Protein AF-A0A411WM09-F1 (afdb_monomer_lite)

Secondary structure (DSSP, 8-state):
-PPPEEEEEEEEEE-TTSSEEEEEEEEEESSHHHHHHHHHHHHTSTT---EEEEEEEEEEGGG--TTTT--------

Foldseek 3Di:
DQDWFKKWWWKWFQAPLRDTAIDIDIDTDSDQVRVVVVVVVVVPPPPDRTHDIDTDDIDGPVPDPDCPPRPDPPNPD

pLDDT: mean 81.42, std 14.57, range [41.41, 94.19]

Radius of gyration: 13.52 Å; chains: 1; bounding box: 29×16×51 Å

Structure (mmCIF, N/CA/C/O backbone):
data_AF-A0A411WM09-F1
#
_entry.id   AF-A0A411WM09-F1
#
loop_
_atom_site.group_PDB
_atom_site.id
_atom_site.type_symbol
_atom_site.label_atom_id
_atom_site.label_alt_id
_atom_site.label_comp_id
_atom_site.label_asym_id
_atom_site.label_entity_id
_atom_site.label_seq_id
_atom_site.pdbx_PDB_ins_code
_atom_site.Cartn_x
_atom_site.Cartn_y
_atom_site.Cartn_z
_atom_site.occupancy
_atom_site.B_iso_or_equiv
_atom_site.auth_seq_id
_atom_site.auth_comp_id
_atom_site.auth_asym_id
_atom_site.auth_atom_id
_atom_site.pdbx_PDB_model_num
ATOM 1 N N . MET A 1 1 ? -13.119 -1.181 23.692 1.00 60.50 1 MET A N 1
ATOM 2 C CA . MET A 1 1 ? -12.638 -2.147 22.681 1.00 60.50 1 MET A CA 1
ATOM 3 C C . MET A 1 1 ? -12.360 -1.370 21.405 1.00 60.50 1 MET A C 1
ATOM 5 O O . MET A 1 1 ? -13.261 -0.666 20.968 1.00 60.50 1 MET A O 1
ATOM 9 N N . GLN A 1 2 ? -11.141 -1.415 20.864 1.00 67.81 2 GLN A N 1
ATOM 10 C CA . GLN A 1 2 ? -10.845 -0.821 19.552 1.00 67.81 2 GLN A CA 1
ATOM 11 C C . GLN A 1 2 ? -11.393 -1.753 18.470 1.00 67.81 2 GLN A C 1
ATOM 13 O O . GLN A 1 2 ? -11.072 -2.940 18.466 1.00 67.81 2 GLN A O 1
ATOM 18 N N . GLN A 1 3 ? -12.280 -1.240 17.618 1.00 79.25 3 GLN A N 1
ATOM 19 C CA . GLN A 1 3 ? -12.823 -2.006 16.499 1.00 79.25 3 GLN A CA 1
ATOM 20 C C . GLN A 1 3 ? -11.865 -1.875 15.317 1.00 79.25 3 GLN A C 1
ATOM 22 O O . GLN A 1 3 ? -11.549 -0.765 14.902 1.00 79.25 3 GLN A O 1
ATOM 27 N N . TYR A 1 4 ? -11.396 -3.008 14.803 1.00 88.25 4 TYR A N 1
ATOM 28 C CA . TYR A 1 4 ? -10.581 -3.057 13.595 1.00 88.25 4 TYR A CA 1
ATOM 29 C C . TYR A 1 4 ? -11.489 -3.354 12.413 1.00 88.25 4 TYR A C 1
ATOM 31 O O . TYR A 1 4 ? -12.214 -4.351 12.428 1.00 88.25 4 TYR A O 1
ATOM 39 N N . ILE A 1 5 ? -11.419 -2.521 11.381 1.00 91.44 5 ILE A N 1
ATOM 40 C CA . ILE A 1 5 ? -12.072 -2.785 10.101 1.00 91.44 5 ILE A CA 1
ATOM 41 C C . ILE A 1 5 ? -11.016 -3.047 9.032 1.00 91.44 5 ILE A C 1
ATOM 43 O O . ILE A 1 5 ? -9.841 -2.708 9.185 1.00 91.44 5 ILE A O 1
ATOM 47 N N . LYS A 1 6 ? -11.421 -3.705 7.947 1.00 92.56 6 LYS A N 1
ATOM 48 C CA . LYS A 1 6 ? -10.539 -3.936 6.802 1.00 92.56 6 LYS A CA 1
ATOM 49 C C . LYS A 1 6 ? -10.539 -2.693 5.924 1.00 92.56 6 LYS A C 1
ATOM 51 O O . LYS A 1 6 ? -11.606 -2.231 5.533 1.00 92.56 6 LYS A O 1
ATOM 56 N N . TYR A 1 7 ? -9.358 -2.212 5.577 1.00 92.25 7 TYR A N 1
ATOM 57 C CA . TYR A 1 7 ? -9.133 -1.152 4.607 1.00 92.25 7 TYR A CA 1
ATOM 58 C C . TYR A 1 7 ? -8.468 -1.723 3.361 1.00 92.25 7 TYR A C 1
ATOM 60 O O . TYR A 1 7 ? -7.629 -2.620 3.459 1.00 92.25 7 TYR A O 1
ATOM 68 N N . ILE A 1 8 ? -8.834 -1.184 2.204 1.00 92.44 8 ILE A N 1
ATOM 69 C CA . ILE A 1 8 ? -8.101 -1.319 0.952 1.00 92.44 8 ILE A CA 1
ATOM 70 C C . ILE A 1 8 ? -7.299 -0.031 0.783 1.00 92.44 8 ILE A C 1
ATOM 72 O O . ILE A 1 8 ? -7.870 1.055 0.672 1.00 92.44 8 ILE A O 1
ATOM 76 N N . VAL A 1 9 ? -5.977 -0.158 0.781 1.00 91.75 9 VAL A N 1
ATOM 77 C CA . VAL A 1 9 ? -5.052 0.931 0.475 1.00 91.75 9 VAL A CA 1
ATOM 78 C C . VAL A 1 9 ? -4.527 0.709 -0.934 1.00 91.75 9 VAL A C 1
ATOM 80 O O . VAL A 1 9 ? -3.983 -0.354 -1.228 1.00 91.75 9 VAL A O 1
ATOM 83 N N . THR A 1 10 ? -4.692 1.703 -1.798 1.00 91.12 10 THR A N 1
ATOM 84 C CA . THR A 1 10 ? -4.198 1.665 -3.174 1.00 91.12 10 THR A CA 1
ATOM 85 C C . THR A 1 10 ? -3.050 2.646 -3.322 1.00 91.12 10 THR A C 1
ATOM 87 O O . THR A 1 10 ? -3.197 3.833 -3.024 1.00 91.12 10 THR A O 1
ATOM 90 N N . TYR A 1 11 ? -1.925 2.157 -3.826 1.00 91.31 11 TYR A N 1
ATOM 91 C CA . TYR A 1 11 ? -0.790 2.962 -4.261 1.00 91.31 11 TYR A CA 1
ATOM 92 C C . TYR A 1 11 ? -0.651 2.894 -5.778 1.00 91.31 11 TYR A C 1
ATOM 94 O O . TYR A 1 11 ? -1.079 1.927 -6.393 1.00 91.31 11 TYR A O 1
ATOM 102 N N . LEU A 1 12 ? -0.016 3.895 -6.378 1.00 91.06 12 LEU A N 1
ATOM 103 C CA . LEU A 1 12 ? 0.470 3.837 -7.755 1.00 91.06 12 LEU A CA 1
ATOM 104 C C . LEU A 1 12 ? 1.993 3.751 -7.728 1.00 91.06 12 LEU A C 1
ATOM 106 O O . LEU A 1 12 ? 2.638 4.678 -7.232 1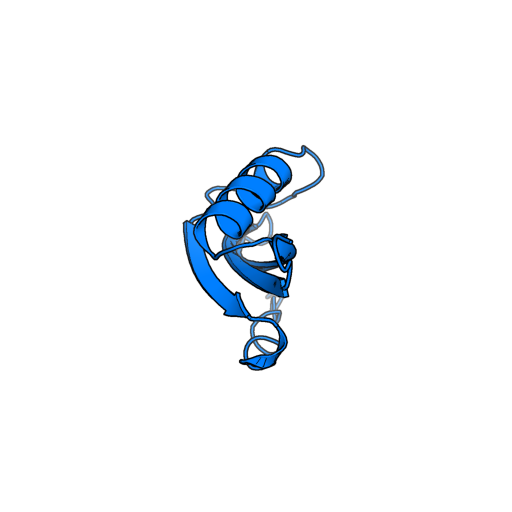.00 91.06 12 LEU A O 1
ATOM 110 N N . GLY A 1 13 ? 2.554 2.672 -8.266 1.00 90.38 13 GLY A N 1
ATOM 111 C CA . GLY A 1 13 ? 4.000 2.444 -8.337 1.00 90.38 13 GLY A CA 1
ATOM 112 C C . GLY A 1 13 ? 4.471 2.203 -9.767 1.00 90.38 13 GLY A C 1
ATOM 113 O O . GLY A 1 13 ? 3.694 1.752 -10.608 1.00 90.38 13 GLY A O 1
ATOM 114 N N . ASP A 1 14 ? 5.730 2.525 -10.034 1.00 90.06 14 ASP A N 1
ATOM 115 C CA . ASP A 1 14 ? 6.417 2.243 -11.292 1.00 90.06 14 ASP A CA 1
ATOM 116 C C . ASP A 1 14 ? 6.874 0.779 -11.299 1.00 90.06 14 ASP A C 1
ATOM 118 O O . ASP A 1 14 ? 7.596 0.352 -10.398 1.00 90.06 14 ASP A O 1
ATOM 122 N N . TYR A 1 15 ? 6.443 0.008 -12.297 1.00 87.94 15 TYR A N 1
ATOM 123 C CA . TYR A 1 15 ? 6.798 -1.406 -12.465 1.00 87.94 15 TYR A CA 1
ATOM 124 C C . TYR A 1 15 ? 7.844 -1.583 -13.576 1.00 87.94 15 TYR A C 1
ATOM 126 O O . TYR A 1 15 ? 7.931 -0.746 -14.481 1.00 87.94 15 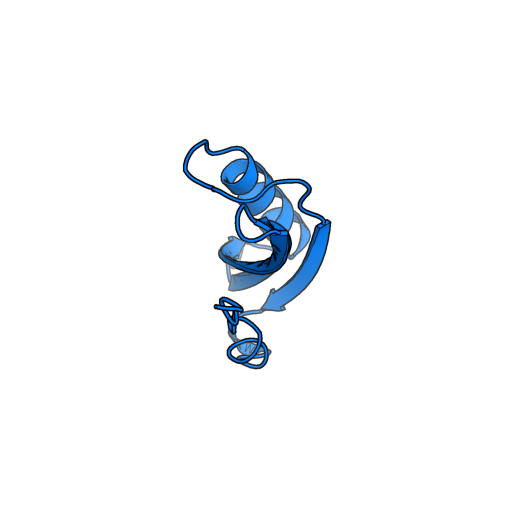TYR A O 1
ATOM 134 N N . PRO A 1 16 ? 8.601 -2.697 -13.600 1.00 87.69 16 PRO A N 1
ATOM 135 C CA . PRO A 1 16 ? 9.632 -2.935 -14.615 1.00 87.69 16 PRO A CA 1
ATOM 136 C C . PRO A 1 16 ? 9.091 -3.091 -16.041 1.00 87.69 16 PRO A C 1
ATOM 138 O O . PRO A 1 16 ? 9.867 -3.084 -16.992 1.00 87.69 16 PRO A O 1
ATOM 141 N N . CYS A 1 17 ? 7.772 -3.202 -16.223 1.00 84.81 17 CYS A N 1
ATOM 142 C CA . CYS A 1 17 ? 7.132 -3.098 -17.534 1.00 84.81 17 CYS A CA 1
ATOM 143 C C . CYS A 1 17 ? 7.195 -1.680 -18.137 1.00 84.81 17 CYS A C 1
ATOM 145 O O . CYS A 1 17 ? 6.802 -1.508 -19.284 1.00 84.81 17 CYS A O 1
ATOM 147 N N . GLY A 1 18 ? 7.667 -0.675 -17.388 1.00 84.62 18 GLY A N 1
ATOM 148 C CA . GLY A 1 18 ? 7.755 0.718 -17.836 1.00 84.62 18 GLY A CA 1
ATOM 149 C C . GLY A 1 18 ? 6.465 1.519 -17.647 1.00 84.62 18 GLY A C 1
ATOM 150 O O . GLY A 1 18 ? 6.408 2.685 -18.035 1.00 84.62 18 GLY A O 1
ATOM 151 N N . HIS A 1 19 ? 5.442 0.920 -17.035 1.00 86.25 19 HIS A N 1
ATOM 152 C CA . HIS A 1 19 ? 4.163 1.560 -16.754 1.00 86.25 19 HIS A CA 1
ATOM 153 C C . HIS A 1 19 ? 3.901 1.652 -15.252 1.00 86.25 19 HIS A C 1
ATOM 155 O O . HIS A 1 19 ? 4.418 0.876 -14.443 1.00 86.25 19 HIS A O 1
ATOM 161 N N . ARG A 1 20 ? 3.050 2.615 -14.892 1.00 86.88 20 ARG A N 1
ATOM 162 C CA . ARG A 1 20 ? 2.604 2.815 -13.520 1.00 86.88 20 ARG A CA 1
ATOM 163 C C . ARG A 1 20 ? 1.328 2.016 -13.274 1.00 86.88 20 ARG A C 1
ATOM 165 O O . ARG A 1 20 ? 0.329 2.250 -13.953 1.00 86.88 20 ARG A O 1
ATOM 172 N N . HIS A 1 21 ? 1.353 1.106 -12.304 1.00 86.31 21 HIS A N 1
ATOM 173 C CA . HIS A 1 21 ? 0.219 0.234 -11.982 1.00 86.31 21 HIS A CA 1
ATOM 174 C C . HIS A 1 21 ? -0.275 0.433 -10.548 1.00 86.31 21 HIS A C 1
ATOM 176 O O . HIS A 1 21 ? 0.497 0.845 -9.669 1.00 86.31 21 HIS A O 1
ATOM 182 N N . PRO A 1 22 ? -1.569 0.156 -10.298 1.00 88.00 22 PRO A N 1
ATOM 183 C CA . PRO A 1 22 ? -2.102 0.113 -8.949 1.00 88.00 22 PRO A CA 1
ATOM 184 C C . PRO A 1 22 ? -1.512 -1.062 -8.164 1.00 88.00 22 PRO A C 1
ATOM 186 O O . PRO A 1 22 ? -1.470 -2.196 -8.625 1.00 88.00 22 PRO A O 1
ATOM 189 N N . LEU A 1 23 ? -1.128 -0.791 -6.926 1.00 87.50 23 LEU A N 1
ATOM 190 C CA . LEU A 1 23 ? -0.771 -1.780 -5.925 1.00 87.50 23 LEU A CA 1
ATOM 191 C C . LEU A 1 23 ? -1.787 -1.685 -4.792 1.00 87.50 23 LEU A C 1
ATOM 193 O O . LEU A 1 23 ? -1.808 -0.706 -4.043 1.00 87.50 23 LEU A O 1
ATOM 197 N N . GLN A 1 24 ? -2.646 -2.695 -4.684 1.00 89.06 24 GLN A N 1
ATOM 198 C CA . GLN A 1 24 ? -3.687 -2.748 -3.665 1.00 89.06 24 GLN A CA 1
ATOM 199 C C . GLN A 1 24 ? -3.273 -3.648 -2.506 1.00 89.06 24 GLN A C 1
ATOM 201 O O . GLN A 1 24 ? -2.915 -4.809 -2.691 1.00 89.06 24 GLN A O 1
ATOM 206 N N . MET A 1 25 ? -3.384 -3.129 -1.289 1.00 89.00 25 MET A N 1
ATOM 207 C CA . MET A 1 25 ? -3.117 -3.863 -0.059 1.00 89.00 25 MET A CA 1
ATOM 208 C C . MET A 1 25 ? -4.355 -3.853 0.825 1.00 89.00 25 MET A C 1
ATOM 210 O O . MET A 1 25 ? -4.947 -2.804 1.072 1.00 89.00 25 MET A O 1
ATOM 214 N N . THR A 1 26 ? -4.745 -5.024 1.326 1.00 91.19 26 THR A N 1
ATOM 215 C CA . THR A 1 26 ? -5.813 -5.125 2.326 1.00 91.19 26 THR A CA 1
ATOM 216 C C . THR A 1 26 ? -5.204 -5.253 3.714 1.00 91.19 26 THR A C 1
ATOM 218 O O . THR A 1 26 ? -4.434 -6.178 3.963 1.00 91.19 26 THR A O 1
ATOM 221 N N . VAL A 1 27 ? -5.588 -4.371 4.634 1.00 92.88 27 VAL A N 1
ATOM 222 C CA . VAL A 1 27 ? -5.075 -4.363 6.009 1.00 92.88 27 VAL A CA 1
ATOM 223 C C . VAL A 1 27 ? -6.195 -4.153 7.021 1.00 92.88 27 VAL A C 1
ATOM 225 O O . VAL A 1 27 ? -7.139 -3.411 6.771 1.00 92.88 27 VAL A O 1
ATOM 228 N N . SER A 1 28 ? -6.101 -4.807 8.178 1.00 94.00 28 SER A N 1
ATOM 229 C CA . SER A 1 28 ? -6.983 -4.525 9.314 1.00 94.00 28 SER A CA 1
ATOM 230 C C . SER A 1 28 ? -6.407 -3.378 10.141 1.00 94.00 28 SER A C 1
ATOM 232 O O . SER A 1 28 ? -5.272 -3.483 10.620 1.00 94.00 28 SER A O 1
ATOM 234 N N . ALA A 1 29 ? -7.181 -2.314 10.334 1.00 93.56 29 ALA A N 1
ATOM 235 C CA . ALA A 1 29 ? -6.771 -1.128 11.076 1.00 93.56 29 ALA A CA 1
ATOM 236 C C . ALA A 1 29 ? -7.942 -0.479 11.828 1.00 93.56 29 ALA A C 1
ATOM 238 O O . ALA A 1 29 ? -9.105 -0.738 11.510 1.00 93.56 29 ALA A O 1
ATOM 239 N N . THR A 1 30 ? -7.642 0.331 12.843 1.00 93.38 30 THR A N 1
ATOM 240 C CA . THR A 1 30 ? -8.658 1.104 13.585 1.00 93.38 30 THR A CA 1
ATOM 241 C C . THR A 1 30 ? -9.175 2.307 12.807 1.00 93.38 30 THR A C 1
ATOM 243 O O . THR A 1 30 ? -10.312 2.728 13.004 1.00 93.38 30 THR A O 1
ATOM 246 N N . ASP A 1 31 ? -8.337 2.858 11.934 1.00 92.38 31 ASP A N 1
ATOM 247 C CA . ASP A 1 31 ? -8.603 4.041 11.126 1.00 92.38 31 ASP A CA 1
ATOM 248 C C . ASP A 1 31 ? -7.722 4.048 9.863 1.00 92.38 31 ASP A C 1
ATOM 250 O O . ASP A 1 31 ? -6.809 3.231 9.697 1.00 92.38 31 ASP A O 1
ATOM 254 N N . ALA A 1 32 ? -7.997 4.989 8.958 1.00 91.56 32 ALA A N 1
ATOM 255 C CA . ALA A 1 32 ? -7.277 5.120 7.695 1.00 91.56 32 ALA A CA 1
ATOM 256 C C . ALA A 1 32 ? -5.782 5.445 7.878 1.00 91.56 32 ALA A C 1
ATOM 258 O O . ALA A 1 32 ? -4.966 5.004 7.072 1.00 91.56 32 ALA A O 1
ATOM 259 N N . GLN A 1 33 ? -5.398 6.181 8.924 1.00 94.19 33 GLN A N 1
ATOM 260 C CA . GLN A 1 33 ? -4.001 6.546 9.162 1.00 94.19 33 GLN A CA 1
ATOM 261 C C . GLN A 1 33 ? -3.194 5.333 9.638 1.00 94.19 33 GLN A C 1
ATOM 263 O O . GLN A 1 33 ? -2.078 5.105 9.166 1.00 94.19 33 GLN A O 1
ATOM 268 N N . GLU A 1 34 ? -3.770 4.508 10.515 1.00 94.19 34 GLU A N 1
ATOM 269 C CA . GLU A 1 34 ? -3.167 3.230 10.900 1.00 94.19 34 GLU A CA 1
ATOM 270 C C . GLU A 1 34 ? -3.036 2.285 9.691 1.00 94.19 34 GLU A C 1
ATOM 272 O O . GLU A 1 34 ? -2.001 1.629 9.535 1.00 94.19 34 GLU A O 1
ATOM 277 N N . ALA A 1 35 ? -4.035 2.256 8.799 1.00 93.44 35 ALA A N 1
ATOM 278 C CA . ALA A 1 35 ? -3.972 1.478 7.563 1.00 93.44 35 ALA A CA 1
ATOM 279 C C . ALA A 1 35 ? -2.781 1.899 6.684 1.00 93.44 35 ALA A C 1
ATOM 281 O O . ALA A 1 35 ? -1.988 1.040 6.300 1.00 93.44 35 ALA A O 1
ATOM 282 N N . ILE A 1 36 ? -2.610 3.207 6.442 1.00 93.94 36 ILE A N 1
ATOM 283 C CA . ILE A 1 36 ? -1.497 3.767 5.653 1.00 93.94 36 ILE A CA 1
ATOM 284 C C . ILE A 1 36 ? -0.141 3.416 6.272 1.00 93.94 36 ILE A C 1
ATOM 286 O O . ILE A 1 36 ? 0.787 3.026 5.565 1.00 93.94 36 ILE A O 1
ATOM 290 N N . ASN A 1 37 ? -0.002 3.544 7.594 1.00 94.00 37 ASN A N 1
ATOM 291 C CA . ASN A 1 37 ? 1.262 3.250 8.269 1.00 94.00 37 ASN A CA 1
ATOM 292 C C . ASN A 1 37 ? 1.653 1.777 8.121 1.00 94.00 37 ASN A C 1
ATOM 294 O O . ASN A 1 37 ? 2.800 1.475 7.793 1.00 94.00 37 ASN A O 1
ATOM 298 N N . LYS A 1 38 ? 0.692 0.864 8.305 1.00 92.81 38 LYS A N 1
ATOM 299 C CA . LYS A 1 38 ? 0.923 -0.575 8.130 1.00 92.81 38 LYS A CA 1
ATOM 300 C C . LYS A 1 38 ? 1.313 -0.918 6.692 1.00 92.81 38 LYS A C 1
ATOM 302 O O . LYS A 1 38 ? 2.211 -1.733 6.486 1.00 92.81 38 LYS A O 1
ATOM 307 N N . THR A 1 39 ? 0.680 -0.294 5.700 1.00 92.00 39 THR A N 1
ATOM 308 C CA . THR A 1 39 ? 1.002 -0.548 4.289 1.00 92.00 39 THR A CA 1
ATOM 309 C C . THR A 1 39 ? 2.311 0.097 3.855 1.00 92.00 39 THR A C 1
ATOM 311 O O . THR A 1 39 ? 3.034 -0.507 3.075 1.00 92.00 39 THR A O 1
ATOM 314 N N . ASN A 1 40 ? 2.703 1.243 4.418 1.00 89.94 40 ASN A N 1
ATOM 315 C CA . ASN A 1 40 ? 4.035 1.815 4.194 1.00 89.94 40 ASN A CA 1
ATOM 316 C C . ASN A 1 40 ? 5.156 0.882 4.667 1.00 89.94 40 ASN A C 1
ATOM 318 O O . ASN A 1 40 ? 6.181 0.772 3.999 1.00 89.94 40 ASN A O 1
ATOM 322 N N . THR A 1 41 ? 4.973 0.175 5.786 1.00 87.44 41 THR A N 1
ATOM 323 C CA . THR A 1 41 ? 5.934 -0.858 6.203 1.00 87.44 41 THR A CA 1
ATOM 324 C C . THR A 1 41 ? 5.996 -2.003 5.189 1.00 87.44 41 THR A C 1
ATOM 326 O O . THR A 1 41 ? 7.088 -2.455 4.865 1.00 87.44 41 THR A O 1
ATOM 329 N N . ALA A 1 42 ? 4.852 -2.428 4.642 1.00 86.31 42 ALA A N 1
ATOM 330 C CA . ALA A 1 42 ? 4.795 -3.471 3.617 1.00 86.31 42 ALA A CA 1
ATOM 331 C C . ALA A 1 42 ? 5.403 -3.038 2.268 1.00 86.31 42 ALA A C 1
ATOM 333 O O . ALA A 1 42 ? 5.979 -3.867 1.575 1.00 86.31 42 ALA A O 1
ATOM 334 N N . LEU A 1 43 ? 5.328 -1.748 1.916 1.00 85.06 43 LEU A N 1
ATOM 335 C CA . LEU A 1 43 ? 5.966 -1.184 0.717 1.00 85.06 43 LEU A CA 1
ATOM 336 C C . LEU A 1 43 ? 7.495 -1.229 0.748 1.00 85.06 43 LEU A C 1
ATOM 338 O O . LEU A 1 43 ? 8.119 -1.213 -0.304 1.00 85.06 43 LEU A O 1
ATOM 342 N N . ASN A 1 44 ? 8.090 -1.274 1.939 1.00 79.44 44 ASN A N 1
ATOM 343 C CA . ASN A 1 44 ? 9.536 -1.397 2.105 1.00 79.44 44 ASN A CA 1
ATOM 344 C C . ASN A 1 44 ? 10.003 -2.867 2.127 1.00 79.44 44 ASN A C 1
ATOM 346 O O . ASN A 1 44 ? 11.183 -3.119 2.360 1.00 79.44 44 ASN A O 1
ATOM 350 N N . ASP A 1 45 ? 9.102 -3.839 1.930 1.00 79.38 45 ASP A N 1
ATOM 351 C CA . ASP A 1 45 ? 9.480 -5.245 1.782 1.00 79.38 45 ASP A CA 1
ATOM 352 C C . ASP A 1 45 ? 10.052 -5.474 0.372 1.00 79.38 45 ASP A C 1
ATOM 354 O O . ASP A 1 45 ? 9.437 -5.116 -0.631 1.00 79.38 45 ASP 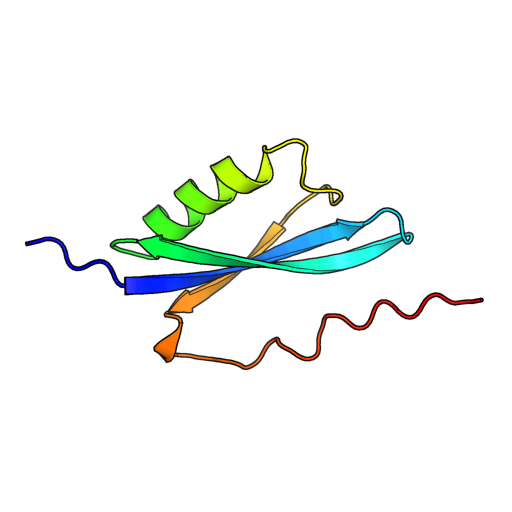A O 1
ATOM 358 N N . ASP A 1 46 ? 11.227 -6.104 0.306 1.00 68.31 46 ASP A N 1
ATOM 359 C CA . ASP A 1 46 ? 11.999 -6.368 -0.922 1.00 68.31 46 ASP A CA 1
ATOM 360 C C . ASP A 1 46 ? 11.240 -7.223 -1.958 1.00 68.31 46 ASP A C 1
ATOM 362 O O . ASP A 1 46 ? 11.620 -7.312 -3.120 1.00 68.31 46 ASP A O 1
ATOM 366 N N . ARG A 1 47 ? 10.124 -7.848 -1.558 1.00 80.38 47 ARG A N 1
ATOM 367 C CA . ARG A 1 47 ? 9.260 -8.635 -2.449 1.00 80.38 47 ARG A CA 1
ATOM 368 C C . ARG A 1 47 ? 8.332 -7.788 -3.322 1.00 80.38 47 ARG A C 1
ATOM 370 O O . ARG A 1 47 ? 7.628 -8.359 -4.156 1.00 80.38 47 ARG A O 1
ATOM 377 N N . ILE A 1 48 ? 8.280 -6.468 -3.131 1.00 81.19 48 ILE A N 1
ATOM 378 C CA . ILE A 1 48 ? 7.490 -5.569 -3.977 1.00 81.19 48 ILE A CA 1
ATOM 379 C C . ILE A 1 48 ? 8.351 -5.074 -5.138 1.00 81.19 48 ILE A C 1
ATOM 381 O O . ILE A 1 48 ? 9.268 -4.284 -4.974 1.00 81.19 48 ILE A O 1
ATOM 385 N N . ASP A 1 49 ? 7.997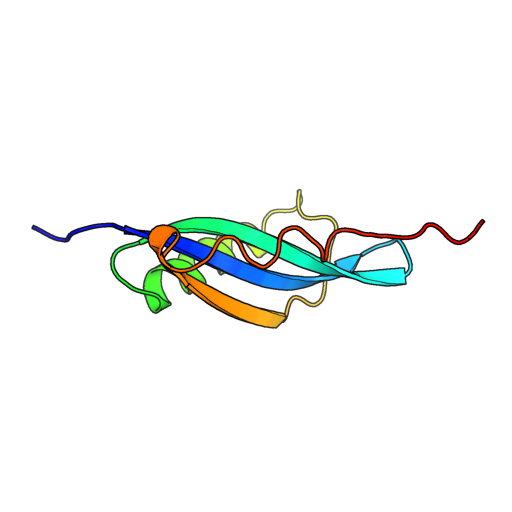 -5.540 -6.330 1.00 82.94 49 ASP A N 1
ATOM 386 C CA . ASP A 1 49 ? 8.723 -5.296 -7.581 1.00 82.94 49 ASP A CA 1
ATOM 387 C C . ASP A 1 49 ? 8.545 -3.862 -8.132 1.00 82.94 49 ASP A C 1
ATOM 389 O O . ASP A 1 49 ? 9.260 -3.430 -9.034 1.00 82.94 49 ASP A O 1
ATOM 393 N N . SER A 1 50 ? 7.592 -3.100 -7.584 1.00 84.69 50 SER A N 1
ATOM 394 C CA . SER A 1 50 ? 7.344 -1.710 -7.967 1.00 84.69 50 SER A CA 1
ATOM 395 C C . SER A 1 50 ? 8.097 -0.704 -7.106 1.00 84.69 50 SER A C 1
ATOM 397 O O . SER A 1 50 ? 8.417 -0.960 -5.950 1.00 84.69 50 SER A O 1
ATOM 399 N N . THR A 1 51 ? 8.350 0.477 -7.663 1.00 88.25 51 THR A N 1
ATOM 400 C CA . THR A 1 51 ? 9.066 1.583 -7.010 1.00 88.25 51 THR A CA 1
ATOM 401 C C . THR A 1 51 ? 8.249 2.877 -7.063 1.00 88.25 51 THR A C 1
ATOM 403 O O . THR A 1 51 ? 7.184 2.917 -7.680 1.00 88.25 51 THR A O 1
ATOM 406 N N . ASN A 1 52 ? 8.719 3.946 -6.404 1.00 88.94 52 ASN A N 1
ATOM 407 C CA . ASN A 1 52 ? 8.116 5.287 -6.477 1.00 88.94 52 ASN A CA 1
ATOM 408 C C . ASN A 1 52 ? 6.599 5.302 -6.176 1.00 88.94 52 ASN A C 1
ATOM 410 O O . ASN A 1 52 ? 5.768 5.863 -6.902 1.00 88.94 52 ASN A O 1
ATOM 414 N N . HIS A 1 53 ? 6.220 4.632 -5.089 1.00 90.38 53 HIS A N 1
ATOM 415 C CA . HIS A 1 53 ? 4.824 4.513 -4.691 1.00 90.38 53 HIS A CA 1
ATOM 416 C C . HIS A 1 53 ? 4.259 5.860 -4.246 1.00 90.38 53 HIS A C 1
ATOM 418 O O . HIS A 1 53 ? 4.840 6.571 -3.429 1.00 90.38 53 HIS A O 1
ATOM 424 N N . SER A 1 54 ? 3.077 6.203 -4.745 1.00 90.94 54 SER A N 1
ATOM 425 C CA . SER A 1 54 ? 2.289 7.331 -4.242 1.00 90.94 54 SER A CA 1
ATOM 426 C C . SER A 1 54 ? 0.918 6.840 -3.814 1.00 90.94 54 SER A C 1
ATOM 428 O O . SER A 1 54 ? 0.294 6.053 -4.526 1.00 90.94 54 SER A O 1
ATOM 430 N N . LEU A 1 55 ? 0.457 7.284 -2.645 1.00 92.44 55 LEU A N 1
ATOM 431 C CA . LEU A 1 55 ? -0.859 6.919 -2.131 1.00 92.44 55 LEU A CA 1
ATOM 432 C C . LEU A 1 55 ? -1.947 7.469 -3.061 1.00 92.44 55 LEU A C 1
ATOM 434 O O . LEU A 1 55 ? -1.984 8.669 -3.323 1.00 92.44 55 LEU A O 1
ATOM 438 N N . PHE A 1 56 ? -2.825 6.592 -3.540 1.00 90.31 56 PHE A N 1
ATOM 439 C CA . PHE A 1 56 ? -3.948 6.950 -4.403 1.00 90.31 56 PHE A CA 1
ATOM 440 C C . PHE A 1 56 ? -5.262 7.001 -3.624 1.00 90.31 56 PHE A C 1
ATOM 442 O O . PHE A 1 56 ? -5.985 7.991 -3.698 1.00 90.31 56 PHE A O 1
ATOM 449 N N . SER A 1 57 ? -5.571 5.956 -2.850 1.00 90.31 57 SER A N 1
ATOM 450 C CA . SER A 1 57 ? -6.815 5.893 -2.079 1.00 90.31 57 SER A CA 1
ATOM 451 C C . SER A 1 57 ? -6.710 5.004 -0.842 1.00 90.31 57 SER A C 1
ATOM 453 O O . SER A 1 57 ? -5.905 4.074 -0.784 1.00 90.31 57 SER A O 1
ATOM 455 N N . VAL A 1 58 ? -7.556 5.295 0.150 1.00 91.50 58 VAL A N 1
ATOM 456 C CA . VAL A 1 58 ? -7.768 4.468 1.344 1.00 91.50 58 VAL A CA 1
ATOM 457 C C . VAL A 1 58 ? -9.260 4.383 1.594 1.00 91.50 58 VAL A C 1
ATOM 459 O O . VAL A 1 58 ? -9.900 5.394 1.876 1.00 91.50 58 VAL A O 1
ATOM 462 N N . LEU A 1 59 ? -9.817 3.183 1.481 1.00 90.81 59 LEU A N 1
ATOM 463 C CA . LEU A 1 59 ? -11.253 2.956 1.602 1.00 90.81 59 LEU A CA 1
ATOM 464 C C . LEU A 1 59 ? -11.512 1.786 2.554 1.00 90.81 59 LEU A C 1
ATOM 466 O O . LEU A 1 59 ? -10.756 0.813 2.533 1.00 90.81 59 LEU A O 1
ATOM 470 N N . PRO A 1 60 ? -12.565 1.830 3.387 1.00 89.88 60 PRO A N 1
ATOM 471 C CA . PRO A 1 60 ? -13.053 0.625 4.043 1.00 89.88 60 PRO A CA 1
ATOM 472 C C . PRO A 1 60 ? -13.387 -0.422 2.976 1.00 89.88 60 PRO A C 1
ATOM 474 O O . PRO A 1 60 ? -13.983 -0.094 1.954 1.00 89.88 60 PRO A O 1
ATOM 477 N N . LYS A 1 61 ? -13.039 -1.688 3.209 1.00 84.38 61 LYS A N 1
ATOM 478 C CA . LYS A 1 61 ? -13.276 -2.776 2.249 1.00 84.38 61 LYS A CA 1
ATOM 479 C C . LYS A 1 61 ? -14.757 -2.917 1.875 1.00 84.38 61 LYS A C 1
ATOM 481 O O . LYS A 1 61 ? -15.065 -3.242 0.737 1.00 84.38 61 LYS A O 1
ATOM 486 N N . ASP A 1 62 ? -15.654 -2.635 2.815 1.00 81.56 62 ASP A N 1
ATOM 487 C CA . ASP A 1 62 ? -17.105 -2.652 2.600 1.00 81.56 62 ASP A CA 1
ATOM 488 C C . ASP A 1 62 ? -17.636 -1.455 1.787 1.00 81.56 62 ASP A C 1
ATOM 490 O O . ASP A 1 62 ? -18.801 -1.453 1.409 1.00 81.56 62 ASP A O 1
ATOM 494 N N . TYR A 1 63 ? -16.809 -0.441 1.504 1.00 70.50 63 TYR A N 1
ATOM 495 C CA . TYR A 1 63 ? -17.219 0.778 0.798 1.00 70.50 63 TYR A CA 1
ATOM 496 C C . TYR A 1 63 ? -16.879 0.793 -0.703 1.00 70.50 63 TYR A C 1
ATOM 498 O O . TYR A 1 63 ? -17.322 1.712 -1.383 1.00 70.50 63 TYR A O 1
ATOM 506 N N . GLY A 1 64 ? -16.146 -0.186 -1.254 1.00 56.97 64 GLY A N 1
ATOM 507 C CA . GLY A 1 64 ? -15.931 -0.234 -2.708 1.00 56.97 64 GLY A CA 1
ATOM 508 C C . GLY A 1 64 ? -15.027 -1.361 -3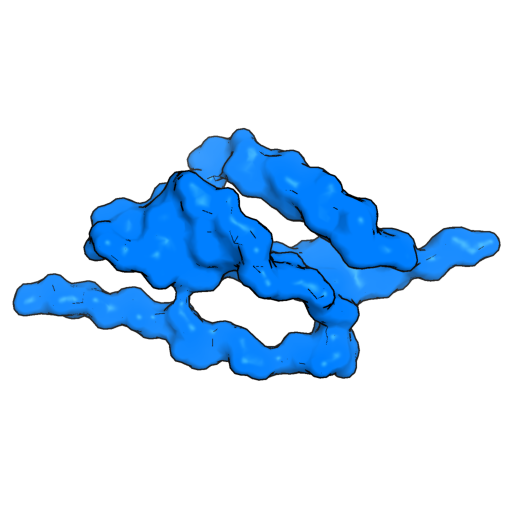.219 1.00 56.97 64 GLY A C 1
ATOM 509 O O . GLY A 1 64 ? -13.869 -1.469 -2.820 1.00 56.97 64 GLY A O 1
ATOM 510 N N . ASP A 1 65 ? -15.552 -2.154 -4.162 1.00 55.28 65 ASP A N 1
ATOM 511 C CA . ASP A 1 65 ? -14.859 -3.175 -4.981 1.00 55.28 65 ASP A CA 1
ATOM 512 C C . ASP A 1 65 ? -14.501 -2.607 -6.381 1.00 55.28 65 ASP A C 1
ATOM 514 O O . ASP A 1 65 ? -14.460 -3.333 -7.365 1.00 55.28 65 ASP A O 1
ATOM 518 N N . GLU A 1 66 ? -14.291 -1.291 -6.514 1.00 56.03 66 GLU A N 1
ATOM 519 C CA . GLU A 1 66 ? -14.363 -0.595 -7.819 1.00 56.03 66 GLU A CA 1
ATOM 520 C C . GLU A 1 66 ? -13.025 -0.420 -8.569 1.00 56.03 66 GLU A C 1
ATOM 522 O O . GLU A 1 66 ? -12.985 0.226 -9.609 1.00 56.03 66 GLU A O 1
ATOM 527 N N . LEU A 1 67 ? -11.910 -0.985 -8.091 1.00 55.84 67 LEU A N 1
ATOM 528 C CA . LEU A 1 67 ? -10.593 -0.823 -8.749 1.00 55.84 67 LEU A CA 1
ATOM 529 C C . LEU A 1 67 ? -10.060 -2.095 -9.426 1.00 55.84 67 LEU A C 1
ATOM 531 O O . LEU A 1 67 ? -8.931 -2.101 -9.915 1.00 55.84 67 LEU A O 1
ATOM 535 N N . ARG A 1 68 ? -10.870 -3.161 -9.502 1.00 53.94 68 ARG A N 1
ATOM 536 C CA . ARG A 1 68 ? -10.486 -4.444 -10.123 1.00 53.94 68 ARG A CA 1
ATOM 537 C C . ARG A 1 68 ? -10.135 -4.358 -11.614 1.00 53.94 68 ARG A C 1
ATOM 539 O O . ARG A 1 68 ? -9.575 -5.311 -12.143 1.00 53.94 68 ARG A O 1
ATOM 546 N N . GLU A 1 69 ? -10.432 -3.244 -12.277 1.00 52.97 69 GLU A N 1
ATOM 547 C CA . GLU A 1 69 ? -10.225 -3.070 -13.721 1.00 52.97 69 GLU A CA 1
ATOM 548 C C . GLU A 1 69 ? -8.915 -2.351 -14.098 1.00 52.97 69 GLU A C 1
ATOM 550 O O . GLU A 1 69 ? -8.632 -2.183 -15.280 1.00 52.97 69 GLU A O 1
ATOM 555 N N . LEU A 1 70 ? -8.080 -1.943 -13.133 1.00 54.53 70 LEU A N 1
ATOM 556 C CA . LEU A 1 70 ? -6.837 -1.201 -13.418 1.00 54.53 70 LEU A CA 1
ATOM 557 C C . LEU A 1 70 ? -5.579 -2.084 -13.572 1.00 54.53 70 LEU A C 1
ATOM 559 O O . LEU A 1 70 ? -4.501 -1.563 -13.862 1.00 54.53 70 LEU A O 1
ATOM 563 N N . ASP A 1 71 ? -5.697 -3.407 -13.422 1.00 54.72 71 ASP A N 1
ATOM 564 C CA . ASP A 1 71 ? -4.578 -4.362 -13.539 1.00 54.72 71 ASP A CA 1
ATOM 565 C C . ASP A 1 71 ? -4.350 -4.851 -14.984 1.00 54.72 71 ASP A C 1
ATOM 567 O O . ASP A 1 71 ? -3.998 -6.001 -15.230 1.00 54.72 71 ASP A O 1
ATOM 571 N N . ILE A 1 72 ? -4.576 -4.000 -15.988 1.00 55.97 72 ILE A N 1
ATOM 572 C CA . ILE A 1 72 ? -4.321 -4.374 -17.385 1.00 55.97 72 ILE A CA 1
ATOM 573 C C . ILE A 1 72 ? -2.977 -3.792 -17.818 1.00 55.97 72 ILE A C 1
ATOM 575 O O . ILE A 1 72 ? -2.892 -2.772 -18.501 1.00 55.97 72 ILE A O 1
ATOM 579 N N . CYS A 1 73 ? -1.893 -4.458 -17.415 1.00 60.59 73 CYS A N 1
ATOM 580 C CA . CYS A 1 73 ? -0.593 -4.263 -18.049 1.00 60.59 73 CYS A CA 1
ATOM 581 C C . CYS A 1 73 ? -0.631 -4.902 -19.444 1.00 60.59 73 CYS A C 1
ATOM 583 O O . CYS A 1 73 ? -0.320 -6.084 -19.620 1.00 60.59 73 CYS A O 1
ATOM 585 N N . HIS A 1 74 ? -1.058 -4.135 -20.449 1.00 58.69 74 HIS A N 1
ATOM 586 C CA . HIS A 1 74 ? -0.868 -4.527 -21.840 1.00 58.69 74 HIS A CA 1
ATOM 587 C C . HIS A 1 74 ? 0.637 -4.546 -22.117 1.00 58.69 74 HIS A C 1
ATOM 589 O O . HIS A 1 74 ? 1.249 -3.505 -22.324 1.00 58.69 74 HIS A O 1
ATOM 595 N N . LYS A 1 75 ? 1.246 -5.738 -22.117 1.00 47.12 75 LYS A N 1
ATOM 596 C CA . LYS A 1 75 ? 2.550 -5.932 -22.754 1.00 47.12 75 LYS A CA 1
ATOM 597 C C . LYS A 1 75 ? 2.380 -5.598 -24.232 1.00 47.12 75 LYS A C 1
ATOM 599 O O . LYS A 1 75 ? 1.886 -6.435 -24.989 1.00 47.12 75 LYS A O 1
ATOM 604 N N . GLU A 1 76 ? 2.74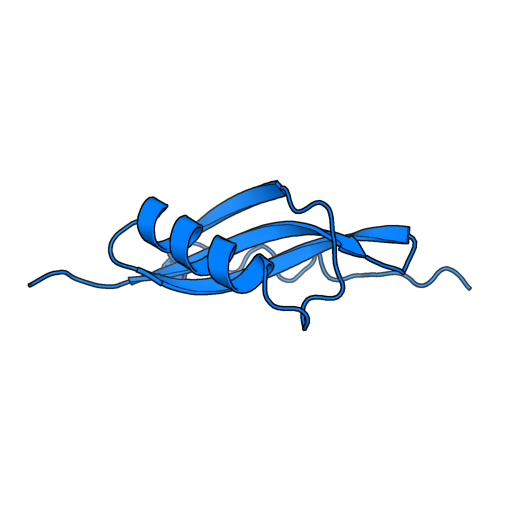8 -4.387 -24.629 1.00 47.97 76 GLU A N 1
ATOM 605 C CA . GLU A 1 76 ? 2.951 -4.079 -26.039 1.00 47.97 76 GLU A CA 1
ATOM 606 C C . GLU A 1 76 ? 4.076 -5.004 -26.534 1.00 47.97 76 GLU A C 1
ATOM 608 O O . GLU A 1 76 ? 5.176 -5.028 -25.977 1.00 47.97 76 GLU A O 1
ATOM 613 N N . LYS A 1 77 ? 3.725 -5.891 -27.471 1.00 41.41 77 LYS A N 1
ATOM 614 C CA . LYS A 1 77 ? 4.645 -6.811 -28.145 1.00 41.41 77 LYS A CA 1
ATOM 615 C C . LYS A 1 77 ? 5.355 -6.108 -29.287 1.00 41.41 77 LYS A C 1
ATOM 617 O O . LYS A 1 77 ? 4.673 -5.334 -29.991 1.00 41.41 77 LYS A O 1
#

Organism: NCBI:txid2498113

Sequence (77 aa):
MQQYIKYIVTYLGDYPCGHRHPLQMTVSATDAQEAINKTNTALNDDRIDSTNHSLFSVLPKDYGDELRELDICHKEK